Protein AF-A0A2R5EAQ7-F1 (afdb_monomer)

Foldseek 3Di:
DVPVVLVVLLVVLVVLLVQLVVQLVVLVVCCVVPVVVSVVSNVVSVVSNVSSVVSNVVSVVCVVVPCPDDD

pLDDT: mean 77.63, std 9.93, range [43.16, 88.5]

Sequence (71 aa):
MTLLLRLAGLGAGGFLAVAGLASLILGFAALGDHPERGIQVLLLSLLIAAAGGWMLWETYRSWRNGRTPKP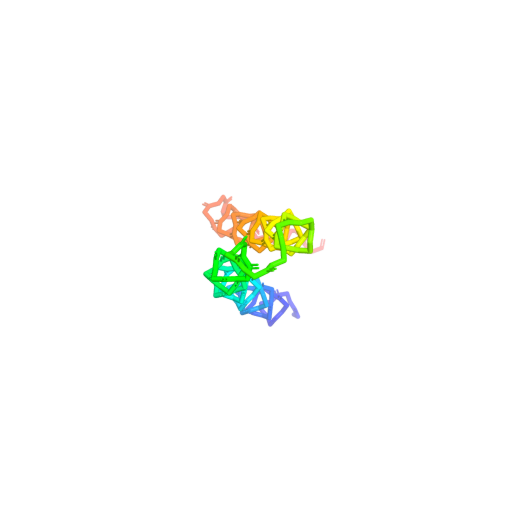

Solvent-accessible surface area (backbone atoms only — not comparable to full-atom values): 3620 Å² total; per-residue (Å²): 126,67,66,65,55,50,53,50,46,46,52,51,14,49,50,35,26,53,51,14,51,54,40,33,55,50,14,59,62,37,36,77,83,37,52,74,59,12,51,52,40,31,54,52,16,48,53,39,22,49,51,10,47,51,45,37,47,52,51,48,48,45,59,73,67,64,62,69,78,78,131

Secondary structure (DSSP, 8-state):
-HHHHHHHHHHHHHHHHHHHHHHHHHHHHHTTT-HHHHHHHHHHHHHHHHHHHHHHHHHHHHHHTT-PPP-

Mean predicted aligned error: 8.35 Å

Nearest PDB structures (foldseek):
  6grj-assembly1_B  TM=8.758E-01  e=2.067E-01  Aeromonas hydrophila
  6h2f-assembly1_J  TM=8.825E-01  e=6.430E-01  Aeromonas hydrophila subsp. hydrophila AL09-71
  7a0g-assembly1_JJJ  TM=9.205E-01  e=1.101E+00  Serratia marcescens
  7nsu-assembly1_D  TM=7.920E-01  e=1.884E+00  Escherichia coli
  2ysu-assembly1_B  TM=7.790E-01  e=2.000E+00  Escherichia coli

Structure (mmCIF, N/CA/C/O backbone):
data_AF-A0A2R5EAQ7-F1
#
_entry.id   AF-A0A2R5EAQ7-F1
#
loop_
_atom_site.group_PDB
_atom_site.id
_atom_site.type_symbol
_atom_site.label_atom_id
_atom_site.label_alt_id
_atom_site.label_comp_id
_atom_site.label_asym_id
_atom_site.label_entity_id
_atom_site.label_seq_id
_atom_site.pdbx_PDB_ins_code
_atom_site.Cartn_x
_atom_site.Cartn_y
_atom_site.Cartn_z
_atom_site.occupancy
_atom_site.B_iso_or_equiv
_atom_site.auth_seq_id
_atom_site.auth_comp_id
_atom_site.auth_asym_id
_atom_site.auth_atom_id
_atom_site.pdbx_PDB_model_num
ATOM 1 N N . MET A 1 1 ? -25.547 2.712 12.036 1.00 43.16 1 MET A N 1
ATOM 2 C CA . MET A 1 1 ? -24.989 3.181 10.742 1.00 43.16 1 MET A CA 1
ATOM 3 C C . MET A 1 1 ? -23.454 3.135 10.654 1.00 43.16 1 MET A C 1
ATOM 5 O O . MET A 1 1 ? -22.916 3.287 9.569 1.00 43.16 1 MET A O 1
ATOM 9 N N . THR A 1 2 ? -22.723 2.844 11.734 1.00 64.31 2 THR A N 1
ATOM 10 C CA . THR A 1 2 ? -21.244 2.893 11.771 1.00 64.31 2 THR A CA 1
ATOM 11 C C . THR A 1 2 ? -20.527 1.619 11.298 1.00 64.31 2 THR A C 1
ATOM 13 O O . THR A 1 2 ? -19.352 1.674 10.947 1.00 64.31 2 THR A O 1
ATOM 16 N N . LEU A 1 3 ? -21.210 0.470 11.253 1.00 63.75 3 LEU A N 1
ATOM 17 C CA . LEU A 1 3 ? -20.601 -0.825 10.905 1.00 63.75 3 LEU A CA 1
ATOM 18 C C . LEU A 1 3 ? -20.415 -1.005 9.386 1.00 63.75 3 LEU A C 1
ATOM 20 O O . LEU A 1 3 ? -19.368 -1.471 8.945 1.00 63.75 3 LEU A O 1
ATOM 24 N N . LEU A 1 4 ? -21.383 -0.530 8.592 1.00 69.06 4 LEU A N 1
ATOM 25 C CA . LEU A 1 4 ? -21.308 -0.514 7.125 1.00 69.06 4 LEU A CA 1
ATOM 26 C C . LEU A 1 4 ? -20.192 0.412 6.617 1.00 69.06 4 LEU A C 1
ATOM 28 O O . LEU A 1 4 ? -19.456 0.033 5.713 1.00 69.06 4 LEU A O 1
ATOM 32 N N . LEU A 1 5 ? -19.997 1.578 7.248 1.00 70.19 5 LEU A N 1
ATOM 33 C CA . LEU A 1 5 ? -18.901 2.498 6.913 1.00 70.19 5 LEU A CA 1
ATOM 34 C C . LEU A 1 5 ? -17.516 1.901 7.210 1.00 70.19 5 LEU A C 1
ATOM 36 O O . LEU A 1 5 ? -16.578 2.115 6.448 1.00 70.19 5 LEU A O 1
ATOM 40 N N . ARG A 1 6 ? -17.383 1.125 8.293 1.00 66.56 6 ARG A N 1
ATOM 41 C CA . ARG A 1 6 ? -16.134 0.428 8.637 1.00 66.56 6 ARG A CA 1
ATOM 42 C C . ARG A 1 6 ? -15.803 -0.681 7.643 1.00 66.56 6 ARG A C 1
ATOM 44 O O . ARG A 1 6 ? -14.651 -0.785 7.242 1.00 66.56 6 ARG A O 1
ATOM 51 N N . LEU A 1 7 ? -16.796 -1.469 7.225 1.00 73.00 7 LEU A N 1
ATOM 52 C CA . LEU A 1 7 ? -16.625 -2.505 6.200 1.00 73.00 7 LEU A CA 1
ATOM 53 C C . LEU A 1 7 ? -16.281 -1.900 4.834 1.00 73.00 7 LEU A C 1
ATOM 55 O O . LEU A 1 7 ? -15.369 -2.386 4.171 1.00 73.00 7 LEU A O 1
ATOM 59 N N . ALA A 1 8 ? -16.945 -0.806 4.453 1.00 75.19 8 ALA A N 1
ATOM 60 C CA . ALA A 1 8 ? -16.610 -0.060 3.244 1.00 75.19 8 ALA A CA 1
ATOM 61 C C . ALA A 1 8 ? -15.180 0.507 3.302 1.00 75.19 8 ALA A C 1
ATOM 63 O O . ALA A 1 8 ? -14.443 0.399 2.327 1.00 75.19 8 ALA A O 1
ATOM 64 N N . GLY A 1 9 ? -14.753 1.041 4.454 1.00 70.50 9 GLY A N 1
ATOM 65 C CA . GLY A 1 9 ? -13.387 1.530 4.668 1.00 70.50 9 GLY A CA 1
ATOM 66 C C . GLY A 1 9 ? -12.321 0.429 4.627 1.00 70.50 9 GLY A C 1
ATOM 67 O O . GLY A 1 9 ? -11.268 0.627 4.028 1.00 70.50 9 GLY A O 1
ATOM 68 N N . LEU A 1 10 ? -12.607 -0.748 5.195 1.00 74.94 10 LEU A N 1
ATOM 69 C CA . LEU A 1 10 ? -11.737 -1.931 5.135 1.00 74.94 10 LEU A CA 1
ATOM 70 C C . LEU A 1 10 ? -11.602 -2.455 3.700 1.00 74.94 10 LEU A C 1
ATOM 72 O O . LEU A 1 10 ? -10.496 -2.753 3.258 1.00 74.94 10 LEU A O 1
ATOM 76 N N . GLY A 1 11 ? -12.718 -2.517 2.967 1.00 79.31 11 GLY A N 1
ATOM 77 C CA . GLY A 1 11 ? -12.739 -2.913 1.561 1.00 79.31 11 GLY A CA 1
ATOM 78 C C . GLY A 1 11 ? -11.990 -1.927 0.666 1.00 79.31 11 GLY A C 1
ATOM 79 O O . GLY A 1 11 ? -11.147 -2.341 -0.124 1.00 79.31 11 GLY A O 1
ATOM 80 N N . ALA A 1 12 ? -12.230 -0.623 0.830 1.00 78.50 12 ALA A N 1
ATOM 81 C CA . ALA A 1 12 ? -11.550 0.421 0.066 1.00 78.50 12 ALA A CA 1
ATOM 82 C C . ALA A 1 12 ? -10.047 0.486 0.381 1.00 78.50 12 ALA A C 1
ATOM 84 O O . ALA A 1 12 ? -9.233 0.546 -0.537 1.00 78.50 12 ALA A O 1
ATOM 85 N N . GLY A 1 13 ? -9.665 0.415 1.661 1.00 76.69 13 GLY A N 1
ATOM 86 C CA . GLY A 1 13 ? -8.262 0.396 2.083 1.00 76.69 13 GLY A CA 1
ATOM 87 C C . GLY A 1 13 ? -7.522 -0.853 1.597 1.00 76.69 13 GLY A C 1
ATOM 88 O O . GLY A 1 13 ? -6.411 -0.749 1.082 1.00 76.69 13 GLY A O 1
ATOM 89 N N . GLY A 1 14 ? -8.166 -2.022 1.684 1.00 80.94 14 GLY A N 1
ATOM 90 C CA . GLY A 1 14 ? -7.662 -3.277 1.125 1.00 80.94 14 GLY A CA 1
ATOM 91 C C . GLY A 1 14 ? -7.453 -3.205 -0.383 1.00 80.94 14 GLY A C 1
ATOM 92 O O . GLY A 1 14 ? -6.373 -3.525 -0.875 1.00 80.94 14 GLY A O 1
ATOM 93 N N . PHE A 1 15 ? -8.457 -2.721 -1.114 1.00 83.38 15 PHE A N 1
ATOM 94 C CA . PHE A 1 15 ? -8.379 -2.556 -2.561 1.00 83.38 15 PHE A CA 1
ATOM 95 C C . PHE A 1 15 ? -7.260 -1.591 -2.971 1.00 83.38 15 PHE A C 1
ATOM 97 O O . PHE A 1 15 ? -6.472 -1.916 -3.854 1.00 83.38 15 PHE A O 1
ATOM 104 N N . LEU A 1 16 ? -7.133 -0.444 -2.294 1.00 82.69 16 LEU A N 1
ATOM 105 C CA . 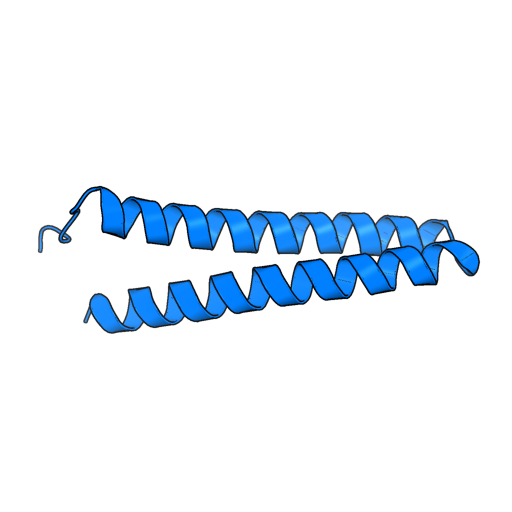LEU A 1 16 ? -6.065 0.528 -2.547 1.00 82.69 16 LEU A CA 1
ATOM 106 C C . LEU A 1 16 ? -4.674 -0.042 -2.262 1.00 82.69 16 LEU A C 1
ATOM 108 O O . LEU A 1 16 ? -3.748 0.211 -3.030 1.00 82.69 16 LEU A O 1
ATOM 112 N N . ALA A 1 17 ? -4.521 -0.836 -1.201 1.00 79.25 17 ALA A N 1
ATOM 113 C CA . ALA A 1 17 ? -3.251 -1.482 -0.890 1.00 79.25 17 ALA A CA 1
ATOM 114 C C . ALA A 1 17 ? -2.844 -2.480 -1.986 1.00 79.25 17 ALA A C 1
ATOM 116 O O . ALA A 1 17 ? -1.709 -2.439 -2.458 1.00 79.25 17 ALA A O 1
ATOM 117 N N . VAL A 1 18 ? -3.775 -3.329 -2.438 1.00 85.44 18 VAL A N 1
ATOM 118 C CA . VAL A 1 18 ? -3.522 -4.308 -3.511 1.00 85.44 18 VAL A CA 1
ATOM 119 C C . VAL A 1 18 ? -3.261 -3.608 -4.847 1.00 85.44 18 VAL A C 1
ATOM 121 O O . VAL A 1 18 ? -2.309 -3.953 -5.544 1.00 85.44 18 VAL A O 1
ATOM 124 N N . ALA A 1 19 ? -4.060 -2.595 -5.187 1.00 84.38 19 ALA A N 1
ATOM 125 C CA . ALA A 1 19 ? -3.894 -1.812 -6.408 1.00 84.38 19 ALA A CA 1
ATOM 126 C C . ALA A 1 19 ? -2.559 -1.051 -6.425 1.00 84.38 19 ALA A C 1
ATOM 128 O O . ALA A 1 19 ? -1.868 -1.053 -7.442 1.00 84.38 19 ALA A O 1
ATOM 129 N N . GLY A 1 20 ? -2.155 -0.458 -5.297 1.00 82.94 20 GLY A N 1
ATOM 130 C CA . GLY A 1 20 ? -0.855 0.196 -5.148 1.00 82.94 20 GLY A CA 1
ATOM 131 C C . GLY A 1 20 ? 0.311 -0.775 -5.341 1.00 82.94 20 GLY A C 1
ATOM 132 O O . GLY A 1 20 ? 1.264 -0.451 -6.045 1.00 82.94 20 GLY A O 1
ATOM 133 N N . LEU A 1 21 ? 0.211 -1.992 -4.796 1.00 85.12 21 LEU A N 1
ATOM 134 C CA . LEU A 1 21 ? 1.211 -3.053 -4.969 1.00 85.12 21 LEU A CA 1
ATOM 135 C C . LEU A 1 21 ? 1.312 -3.529 -6.425 1.00 85.12 21 LEU A C 1
ATOM 137 O O . LEU A 1 21 ? 2.412 -3.645 -6.960 1.00 85.12 21 LEU A O 1
ATOM 141 N N . ALA A 1 22 ? 0.175 -3.746 -7.089 1.00 85.31 22 ALA A N 1
ATOM 142 C CA . ALA A 1 22 ? 0.138 -4.110 -8.505 1.00 85.31 22 ALA A CA 1
ATOM 143 C C . ALA A 1 22 ? 0.714 -2.994 -9.397 1.00 85.31 22 ALA A C 1
ATOM 145 O O . ALA A 1 22 ? 1.483 -3.259 -10.321 1.00 85.31 22 ALA A O 1
ATOM 146 N N . SER A 1 23 ? 0.398 -1.737 -9.079 1.00 83.38 23 SER A N 1
ATOM 147 C CA . SER A 1 23 ? 0.935 -0.562 -9.769 1.00 83.38 23 SER A CA 1
ATOM 148 C C . SER A 1 23 ? 2.449 -0.410 -9.563 1.00 83.38 23 SER A C 1
ATOM 150 O O . SER A 1 23 ? 3.161 -0.025 -10.485 1.00 83.38 23 SER A O 1
ATOM 152 N N . LEU A 1 24 ? 2.971 -0.793 -8.393 1.00 83.62 24 LEU A N 1
ATOM 153 C CA . LEU A 1 24 ? 4.408 -0.844 -8.101 1.00 83.62 24 LEU A CA 1
ATOM 154 C C . LEU A 1 24 ? 5.147 -1.834 -9.015 1.00 83.62 24 LEU A C 1
ATOM 156 O O . LEU A 1 24 ? 6.224 -1.514 -9.516 1.00 83.62 24 LEU A O 1
ATOM 160 N N . ILE A 1 25 ? 4.550 -3.002 -9.275 1.00 84.94 25 ILE A N 1
ATOM 161 C CA . ILE A 1 25 ? 5.099 -4.013 -10.195 1.00 84.94 25 ILE A CA 1
ATOM 162 C C . ILE A 1 25 ? 5.140 -3.463 -11.629 1.00 84.94 25 ILE A C 1
ATOM 164 O O . ILE A 1 25 ? 6.157 -3.582 -12.310 1.00 84.94 25 ILE A O 1
ATOM 168 N N . LEU A 1 26 ? 4.063 -2.803 -12.067 1.00 81.00 26 LEU A N 1
ATOM 169 C CA . LEU A 1 26 ? 3.996 -2.134 -13.372 1.00 81.00 26 LEU A CA 1
ATOM 170 C C . LEU A 1 26 ? 5.005 -0.983 -13.496 1.00 81.00 26 LEU A C 1
ATOM 172 O O . LEU A 1 26 ? 5.654 -0.851 -14.530 1.00 81.00 26 LEU A O 1
ATOM 176 N N . GLY A 1 27 ? 5.180 -0.179 -12.444 1.00 78.56 27 GLY A N 1
ATOM 177 C CA . GLY A 1 27 ? 6.175 0.894 -12.398 1.00 78.56 27 GLY A CA 1
ATOM 178 C C . GLY A 1 27 ? 7.609 0.372 -12.500 1.00 78.56 27 GLY A C 1
ATOM 179 O O . GLY A 1 27 ? 8.425 0.960 -13.207 1.00 78.56 27 GLY A O 1
ATOM 180 N N . PHE A 1 28 ? 7.898 -0.769 -11.865 1.00 81.56 28 PHE A N 1
ATOM 181 C CA . PHE A 1 28 ? 9.182 -1.460 -12.006 1.00 81.56 28 PHE A CA 1
ATOM 182 C C . PHE A 1 28 ? 9.419 -1.965 -13.432 1.00 81.56 28 PHE A C 1
ATOM 184 O O . PHE A 1 28 ? 10.518 -1.807 -13.955 1.00 81.56 28 PHE A O 1
ATOM 191 N N . ALA A 1 29 ? 8.394 -2.527 -14.079 1.00 81.31 29 ALA A N 1
ATOM 192 C CA . ALA A 1 29 ? 8.485 -2.950 -15.476 1.00 81.31 29 ALA A CA 1
ATOM 193 C C . ALA A 1 29 ? 8.711 -1.756 -16.425 1.00 81.31 29 ALA A C 1
ATOM 195 O O . ALA A 1 29 ? 9.548 -1.828 -17.319 1.00 81.31 29 ALA A O 1
ATOM 196 N N . ALA A 1 30 ? 8.034 -0.628 -16.185 1.00 76.81 30 ALA A N 1
ATOM 197 C CA . ALA A 1 30 ? 8.164 0.593 -16.986 1.00 76.81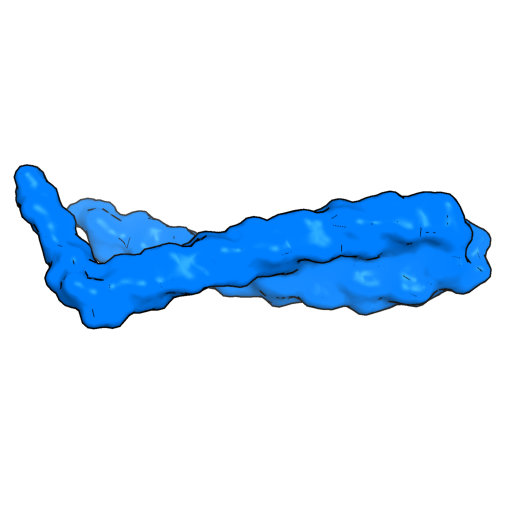 30 ALA A CA 1
ATOM 198 C C . ALA A 1 30 ? 9.512 1.322 -16.811 1.00 76.81 30 ALA A C 1
ATOM 200 O O . ALA A 1 30 ? 9.864 2.170 -17.635 1.00 76.81 30 ALA A O 1
ATOM 201 N N . LEU A 1 31 ? 10.273 1.000 -15.759 1.00 77.44 31 LEU A N 1
ATOM 202 C CA . LEU A 1 31 ? 11.588 1.588 -15.490 1.00 77.44 31 LEU A CA 1
ATOM 203 C C . LEU A 1 31 ? 12.613 1.264 -16.589 1.00 77.44 31 LEU A C 1
ATOM 205 O O . LEU A 1 31 ? 13.534 2.049 -16.801 1.00 77.44 31 LEU A O 1
ATOM 209 N N . GLY A 1 32 ? 12.447 0.122 -17.269 1.00 76.19 32 GLY A N 1
ATOM 210 C CA . GLY A 1 32 ? 13.341 -0.331 -18.337 1.00 76.19 32 GLY A CA 1
ATOM 211 C C . GLY A 1 32 ? 13.224 0.486 -19.625 1.00 76.19 32 GLY A C 1
ATOM 212 O O . GLY A 1 32 ? 14.241 0.786 -20.242 1.00 76.19 32 GLY A O 1
ATOM 213 N N . ASP A 1 33 ? 12.008 0.894 -19.996 1.00 80.56 33 ASP A N 1
ATOM 214 C CA . ASP A 1 33 ? 11.758 1.624 -21.247 1.00 80.56 33 ASP A CA 1
ATOM 215 C C . ASP A 1 33 ? 11.821 3.147 -21.060 1.00 80.56 33 ASP A C 1
ATOM 217 O O . ASP A 1 33 ? 12.332 3.880 -21.911 1.00 80.56 33 ASP A O 1
ATOM 221 N N . HIS A 1 34 ? 11.302 3.650 -19.934 1.00 84.25 34 HIS A N 1
ATOM 222 C CA . HIS A 1 34 ? 11.184 5.083 -19.665 1.00 84.25 34 HIS A CA 1
ATOM 223 C C . HIS A 1 34 ? 11.508 5.399 -18.196 1.00 84.25 34 HIS A C 1
ATOM 225 O O . HIS A 1 34 ? 10.587 5.533 -17.384 1.00 84.25 34 HIS A O 1
ATOM 231 N N . PRO A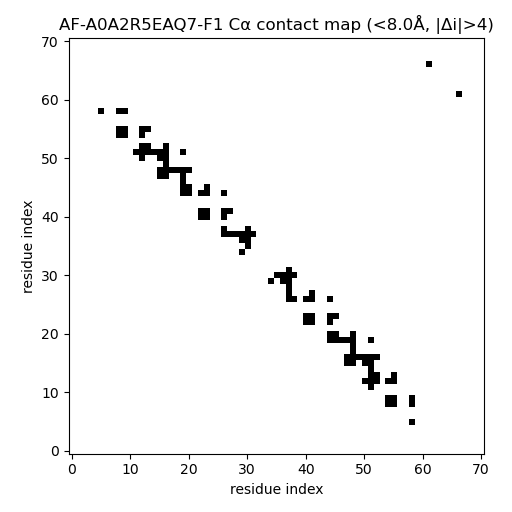 1 35 ? 12.792 5.583 -17.836 1.00 79.50 35 PRO A N 1
ATOM 232 C CA . PRO A 1 35 ? 13.224 5.674 -16.440 1.00 79.50 35 PRO A CA 1
ATOM 233 C C . PRO A 1 35 ? 12.572 6.834 -15.673 1.00 79.50 35 PRO A C 1
ATOM 235 O O . PRO A 1 35 ? 12.124 6.644 -14.545 1.00 79.50 35 PRO A O 1
ATOM 238 N N . GLU A 1 36 ? 12.420 8.014 -16.284 1.00 85.12 36 GLU A N 1
ATOM 239 C CA . GLU A 1 36 ? 11.773 9.161 -15.626 1.00 85.12 36 GLU A CA 1
ATOM 240 C C . GLU A 1 36 ? 10.289 8.908 -15.319 1.00 85.12 36 GLU A C 1
ATOM 242 O O . GLU A 1 36 ? 9.811 9.212 -14.224 1.00 85.12 36 GLU A O 1
ATOM 247 N N . ARG A 1 37 ? 9.555 8.306 -16.264 1.00 79.75 37 ARG A N 1
ATOM 248 C CA . ARG A 1 37 ? 8.134 7.974 -16.079 1.00 79.75 37 ARG A CA 1
ATOM 249 C C . ARG A 1 37 ? 7.961 6.806 -15.112 1.00 79.75 37 ARG A C 1
ATOM 251 O O . ARG A 1 37 ? 7.070 6.854 -14.270 1.00 79.75 37 ARG A O 1
ATOM 258 N N . GLY A 1 38 ? 8.827 5.796 -15.181 1.00 81.38 38 GLY A N 1
ATOM 259 C CA . GLY A 1 38 ? 8.824 4.666 -14.255 1.00 81.38 38 GLY A CA 1
ATOM 260 C C . GLY A 1 38 ? 9.053 5.103 -12.805 1.00 81.38 38 GLY A C 1
ATOM 261 O O . GLY A 1 38 ? 8.328 4.654 -11.921 1.00 81.38 38 GLY A O 1
ATOM 262 N N . ILE A 1 39 ? 9.968 6.052 -12.554 1.00 86.44 39 ILE A N 1
ATOM 263 C CA . ILE A 1 39 ? 10.190 6.624 -11.213 1.00 86.44 39 ILE A CA 1
ATOM 264 C C . ILE A 1 39 ? 8.948 7.377 -10.718 1.00 86.44 39 ILE A C 1
ATOM 266 O O . ILE A 1 39 ? 8.543 7.199 -9.570 1.00 86.44 39 ILE A O 1
ATOM 270 N N . GLN A 1 40 ? 8.310 8.187 -11.569 1.00 86.38 40 GLN A N 1
ATOM 271 C CA . GLN A 1 40 ? 7.077 8.895 -11.200 1.00 86.38 40 GLN A CA 1
ATOM 272 C C . GLN A 1 40 ? 5.944 7.923 -10.849 1.00 86.38 40 GLN A C 1
ATOM 274 O O . GLN A 1 40 ? 5.277 8.092 -9.826 1.00 86.38 40 GLN A O 1
ATOM 279 N N . VAL A 1 41 ? 5.756 6.877 -11.658 1.00 83.25 41 VAL A N 1
ATOM 280 C CA . VAL A 1 41 ? 4.755 5.831 -11.409 1.00 83.25 41 VAL A CA 1
ATOM 281 C C . VAL A 1 41 ? 5.085 5.062 -10.132 1.00 83.25 41 VAL A C 1
ATOM 283 O O . VAL A 1 41 ? 4.180 4.790 -9.347 1.00 83.25 41 VAL A O 1
ATOM 286 N N . LEU A 1 42 ? 6.358 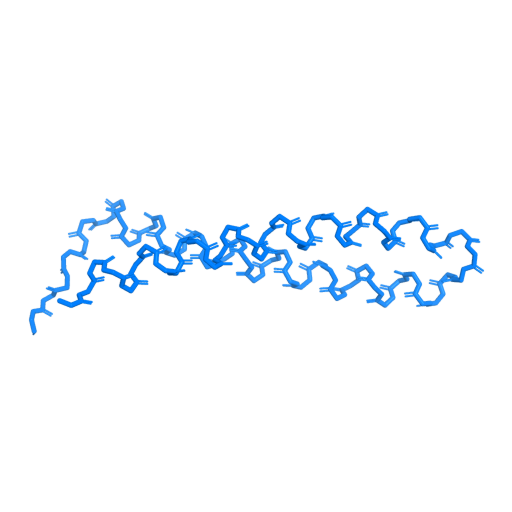4.762 -9.868 1.00 86.38 42 LEU A N 1
ATOM 287 C CA . LEU A 1 42 ? 6.798 4.119 -8.628 1.00 86.38 42 LEU A CA 1
ATOM 288 C C . LEU A 1 42 ? 6.482 4.964 -7.396 1.00 86.38 42 LEU A C 1
ATOM 290 O O . LEU A 1 42 ? 5.900 4.447 -6.445 1.00 86.38 42 LEU A O 1
ATOM 294 N N . LEU A 1 43 ? 6.820 6.255 -7.416 1.00 87.50 43 LEU A N 1
ATOM 295 C CA . LEU A 1 43 ? 6.539 7.172 -6.310 1.00 87.50 43 LEU A CA 1
ATOM 296 C C . LEU A 1 43 ? 5.035 7.301 -6.059 1.00 87.50 43 LEU A C 1
ATOM 298 O O . LEU A 1 43 ? 4.592 7.210 -4.915 1.00 87.50 43 LEU A O 1
ATOM 302 N N . LEU A 1 44 ? 4.237 7.449 -7.118 1.00 85.94 44 LEU A N 1
ATOM 303 C CA . LEU A 1 44 ? 2.781 7.514 -7.004 1.00 85.94 44 LEU A CA 1
ATOM 304 C C . LEU A 1 44 ? 2.202 6.206 -6.445 1.00 85.94 44 LEU A C 1
ATOM 306 O O . LEU A 1 44 ? 1.369 6.228 -5.540 1.00 85.94 44 LEU A O 1
ATOM 310 N N . SER A 1 45 ? 2.680 5.064 -6.939 1.00 84.81 45 SER A N 1
ATOM 311 C CA . SER A 1 45 ? 2.257 3.735 -6.484 1.00 84.81 45 SER A CA 1
ATOM 312 C C . SER A 1 45 ? 2.609 3.504 -5.017 1.00 84.81 45 SER A C 1
ATOM 314 O O . SER A 1 45 ? 1.801 2.958 -4.266 1.00 84.81 45 SER A O 1
ATOM 316 N N . LEU A 1 46 ? 3.780 3.978 -4.585 1.00 87.44 46 LEU A N 1
ATOM 317 C CA . LEU A 1 46 ? 4.218 3.930 -3.195 1.00 87.44 46 LEU A CA 1
ATOM 318 C C . LEU A 1 46 ? 3.304 4.767 -2.293 1.00 87.44 46 LEU A C 1
ATOM 320 O O . LEU A 1 46 ? 2.900 4.294 -1.234 1.00 87.44 46 LEU A O 1
ATOM 324 N N . LEU A 1 47 ? 2.931 5.979 -2.720 1.00 88.50 47 LEU A N 1
ATOM 325 C CA . LEU A 1 47 ? 1.999 6.836 -1.982 1.00 88.50 47 LEU A CA 1
ATOM 326 C C . LEU A 1 47 ? 0.614 6.191 -1.849 1.00 88.50 47 LEU A C 1
ATOM 328 O O . LEU A 1 47 ? 0.033 6.205 -0.765 1.00 88.50 47 LEU A O 1
A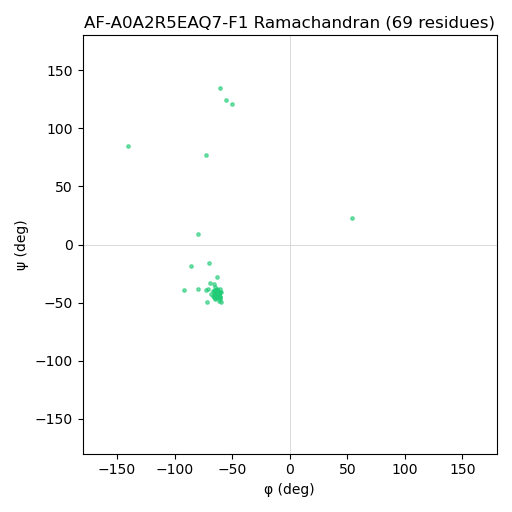TOM 332 N N . ILE A 1 48 ? 0.104 5.582 -2.923 1.00 85.56 48 ILE A N 1
ATOM 333 C CA . ILE A 1 48 ? -1.187 4.879 -2.918 1.00 85.56 48 ILE A CA 1
ATOM 334 C C . ILE A 1 48 ? -1.137 3.661 -1.989 1.00 85.56 48 ILE A C 1
ATOM 336 O O . ILE A 1 48 ? -2.034 3.479 -1.163 1.00 85.56 48 ILE A O 1
ATOM 340 N N . ALA A 1 49 ? -0.076 2.854 -2.073 1.00 83.50 49 ALA A N 1
ATOM 341 C CA . ALA A 1 49 ? 0.114 1.695 -1.206 1.00 83.50 49 ALA A CA 1
ATOM 342 C C . ALA A 1 49 ? 0.235 2.106 0.272 1.00 83.50 49 ALA A C 1
ATOM 344 O O . ALA A 1 49 ? -0.393 1.490 1.135 1.00 83.50 49 ALA A O 1
ATOM 345 N N . ALA A 1 50 ? 0.978 3.178 0.567 1.00 86.56 50 ALA A N 1
ATOM 346 C CA . ALA A 1 50 ? 1.113 3.726 1.913 1.00 86.56 50 ALA A CA 1
ATOM 347 C C . ALA A 1 50 ? -0.225 4.252 2.455 1.00 86.56 50 ALA A C 1
ATOM 349 O O . ALA A 1 50 ? -0.572 3.966 3.601 1.00 86.56 50 ALA A O 1
ATOM 350 N N . ALA A 1 51 ? -1.010 4.956 1.634 1.00 85.06 51 ALA A N 1
ATOM 351 C CA . ALA A 1 51 ? -2.342 5.426 2.007 1.00 85.06 51 ALA A CA 1
ATOM 352 C C . ALA A 1 51 ? -3.306 4.259 2.282 1.00 85.06 51 ALA A C 1
ATOM 354 O O . ALA A 1 51 ? -3.992 4.256 3.305 1.00 85.06 51 ALA A O 1
ATOM 355 N N . GLY A 1 52 ? -3.316 3.234 1.421 1.00 83.75 52 GLY A N 1
ATOM 356 C CA . GLY A 1 52 ? -4.108 2.016 1.624 1.00 83.75 52 GLY A CA 1
ATOM 357 C C . GLY A 1 52 ? -3.714 1.271 2.903 1.00 83.75 52 GLY A C 1
ATOM 358 O O . GLY A 1 52 ? -4.575 0.915 3.710 1.00 83.75 52 GLY A O 1
ATOM 359 N N . GLY A 1 53 ? -2.408 1.110 3.141 1.00 84.25 53 GLY A N 1
ATOM 360 C CA . GLY A 1 53 ? -1.862 0.498 4.354 1.00 84.25 53 GLY A CA 1
ATOM 361 C C . GLY A 1 53 ? -2.196 1.280 5.626 1.00 84.25 53 GLY A C 1
ATOM 362 O O . GLY A 1 53 ? -2.615 0.686 6.618 1.00 84.25 53 GLY A O 1
ATOM 363 N N . TRP A 1 54 ? -2.091 2.611 5.595 1.00 85.19 54 TRP A N 1
ATOM 364 C CA . TRP A 1 54 ? -2.483 3.482 6.706 1.00 85.19 54 TRP A CA 1
ATOM 365 C C . TRP A 1 54 ? -3.974 3.354 7.037 1.00 85.19 54 TRP A C 1
ATOM 367 O O . TRP A 1 54 ? -4.362 3.230 8.198 1.00 85.19 54 TRP A O 1
ATOM 377 N N . MET A 1 55 ? -4.823 3.336 6.010 1.00 80.38 55 MET A N 1
ATOM 378 C CA . MET A 1 55 ? -6.272 3.221 6.159 1.00 80.38 55 MET A CA 1
ATOM 379 C C . MET A 1 55 ? -6.685 1.850 6.726 1.00 80.38 55 MET A C 1
ATOM 381 O O . MET A 1 55 ? -7.543 1.770 7.613 1.00 80.38 55 MET A O 1
ATOM 385 N N . LEU A 1 56 ? -6.024 0.773 6.285 1.00 81.38 56 LEU A N 1
ATOM 386 C CA . LEU A 1 56 ? -6.145 -0.562 6.882 1.00 81.38 56 LEU A CA 1
ATOM 387 C C . LEU A 1 56 ? -5.687 -0.576 8.341 1.00 81.38 56 LEU A C 1
ATOM 389 O O . LEU A 1 56 ? -6.384 -1.128 9.193 1.00 81.38 56 LEU A O 1
ATOM 393 N N . TRP A 1 57 ? -4.545 0.049 8.635 1.00 83.06 57 TRP A N 1
ATOM 394 C CA . TRP A 1 57 ? -3.988 0.119 9.982 1.00 83.06 57 TRP A CA 1
ATOM 395 C C . TRP A 1 57 ? -4.931 0.832 10.948 1.00 83.06 57 TRP A C 1
ATOM 397 O O . TRP A 1 57 ? -5.221 0.290 12.014 1.00 83.06 57 TRP A O 1
ATOM 407 N N . GLU A 1 58 ? -5.489 1.985 10.572 1.00 83.31 58 GLU A N 1
ATOM 408 C CA . GLU A 1 58 ? -6.433 2.686 11.445 1.00 83.31 58 GLU A CA 1
ATOM 409 C C . GLU A 1 58 ? -7.756 1.955 11.601 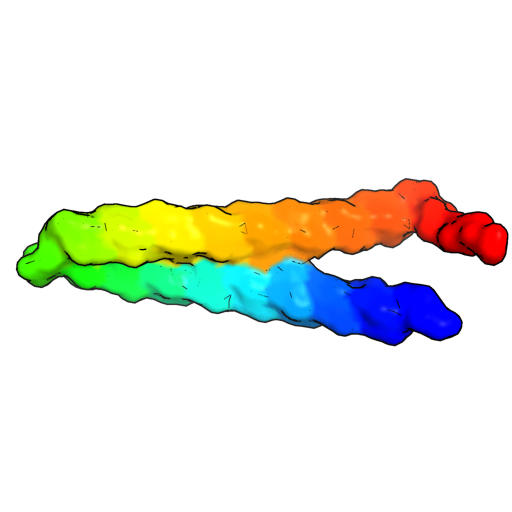1.00 83.31 58 GLU A C 1
ATOM 411 O O . GLU A 1 58 ? -8.329 1.957 12.694 1.00 83.31 58 GLU A O 1
ATOM 416 N N . THR A 1 59 ? -8.212 1.248 10.569 1.00 76.19 59 THR A N 1
ATOM 417 C CA . THR A 1 59 ? -9.399 0.401 10.698 1.00 76.19 59 THR A CA 1
ATOM 418 C C . THR A 1 59 ? -9.134 -0.762 11.657 1.00 76.19 59 THR A C 1
ATOM 420 O O . THR A 1 59 ? -9.921 -0.990 12.580 1.00 76.19 59 THR A O 1
ATOM 423 N N . TYR A 1 60 ? -7.987 -1.433 11.524 1.00 79.62 60 TYR A N 1
ATOM 424 C CA . TYR A 1 60 ? -7.546 -2.500 12.422 1.00 79.62 60 TYR A CA 1
ATOM 425 C C . TYR A 1 60 ? -7.358 -2.003 13.861 1.00 79.62 60 TYR A C 1
ATOM 427 O O . TYR A 1 60 ? -7.837 -2.634 14.801 1.00 79.62 60 TYR A O 1
ATOM 435 N N . ARG A 1 61 ? -6.732 -0.839 14.057 1.00 79.12 61 ARG A N 1
ATOM 436 C CA . ARG A 1 61 ? -6.538 -0.210 15.369 1.00 79.12 61 ARG A CA 1
ATOM 437 C C . ARG A 1 61 ? -7.863 0.190 16.013 1.00 79.12 61 ARG A C 1
ATOM 439 O O . ARG A 1 61 ? -8.031 0.021 17.219 1.00 79.12 61 ARG A O 1
ATOM 446 N N . SER A 1 62 ? -8.807 0.704 15.224 1.00 72.00 62 SER A N 1
ATOM 447 C CA . SER A 1 62 ? -10.173 1.016 15.668 1.00 72.00 62 SER A CA 1
ATOM 448 C C . SER A 1 62 ? -10.894 -0.238 16.168 1.00 72.00 62 SER A C 1
ATOM 450 O O . SER A 1 62 ? -11.595 -0.181 17.179 1.00 72.00 62 SER A O 1
ATOM 452 N N . TRP A 1 63 ? -10.666 -1.374 15.500 1.00 72.19 63 TRP A N 1
ATOM 453 C CA . TRP A 1 63 ? -11.202 -2.681 15.873 1.00 72.19 63 TRP A CA 1
ATOM 454 C C . TRP A 1 63 ? -10.522 -3.254 17.127 1.00 72.19 63 TRP A C 1
ATOM 456 O O . TRP A 1 63 ? -11.205 -3.601 18.087 1.00 72.19 63 TRP A O 1
ATOM 466 N N . ARG A 1 64 ? -9.180 -3.263 17.168 1.00 76.94 64 ARG A N 1
ATOM 467 C CA . ARG A 1 64 ? -8.375 -3.772 18.294 1.00 76.94 64 ARG A CA 1
ATOM 468 C C . ARG A 1 64 ? -8.635 -3.000 19.585 1.00 76.94 64 ARG A C 1
ATOM 470 O O . ARG A 1 64 ? -8.769 -3.601 20.642 1.00 76.94 64 ARG A O 1
ATOM 477 N N . ASN A 1 65 ? -8.710 -1.673 19.515 1.00 78.12 65 ASN A N 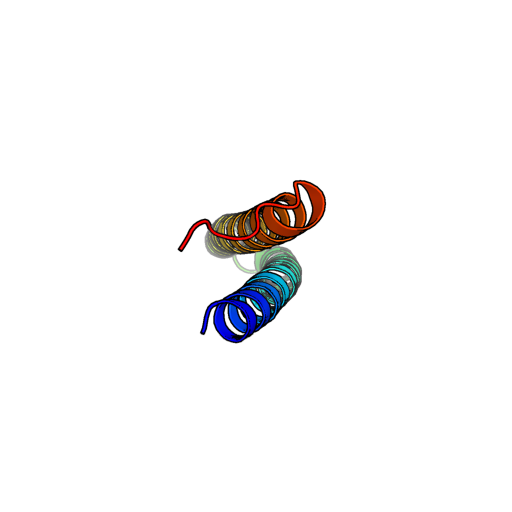1
ATOM 478 C CA . ASN A 1 65 ? -8.848 -0.841 20.711 1.00 78.12 65 ASN A CA 1
ATOM 479 C C . ASN A 1 65 ? -10.283 -0.794 21.250 1.00 78.12 65 ASN A C 1
ATOM 481 O O . ASN A 1 65 ? -10.563 0.043 22.106 1.00 78.12 65 ASN A O 1
ATOM 485 N N . GLY A 1 66 ? -11.198 -1.626 20.733 1.00 61.62 66 GLY A N 1
ATOM 486 C CA . GLY A 1 66 ? -12.563 -1.732 21.244 1.00 61.62 66 GLY A CA 1
ATOM 487 C C . GLY A 1 66 ? -13.295 -0.394 21.295 1.00 61.62 66 GLY A C 1
ATOM 488 O O . GLY A 1 66 ? -14.229 -0.248 22.078 1.00 61.62 66 GLY A O 1
ATOM 489 N N . ARG A 1 67 ? -12.879 0.602 20.491 1.00 60.50 67 ARG A N 1
ATOM 490 C CA . ARG A 1 67 ? -13.549 1.902 20.418 1.00 60.50 67 ARG A CA 1
ATOM 491 C C . ARG A 1 67 ? -14.857 1.689 19.665 1.00 60.50 67 ARG A C 1
ATOM 493 O O . ARG A 1 67 ? -14.986 1.978 18.474 1.00 60.50 67 ARG A O 1
ATOM 500 N N . THR A 1 68 ? -15.833 1.120 20.368 1.00 55.94 68 THR A N 1
ATOM 501 C CA . THR A 1 68 ? -17.243 1.378 20.124 1.00 55.94 68 THR A CA 1
ATOM 502 C C . THR A 1 68 ? -17.387 2.895 20.101 1.00 55.94 68 THR A C 1
ATOM 504 O O . THR A 1 68 ? -16.971 3.545 21.067 1.00 55.94 68 THR A O 1
ATOM 507 N N . PRO A 1 69 ? -17.863 3.485 18.996 1.00 51.16 69 PRO A N 1
ATOM 508 C CA . PRO A 1 69 ? -18.118 4.915 18.969 1.0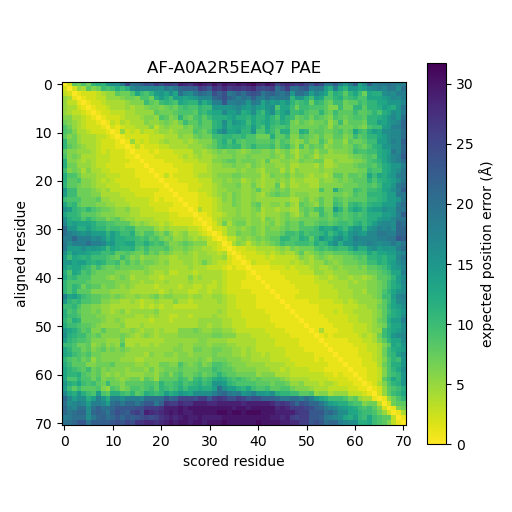0 51.16 69 PRO A CA 1
ATOM 509 C C . PRO A 1 69 ? -19.057 5.229 20.135 1.00 51.16 69 PRO A C 1
ATOM 511 O O . PRO A 1 69 ? -20.100 4.585 20.266 1.00 51.16 69 PRO A O 1
ATOM 514 N N . LYS A 1 70 ? -18.657 6.156 21.016 1.00 50.72 70 LYS A N 1
ATOM 515 C CA . LYS A 1 70 ? -19.645 6.785 21.891 1.00 50.72 70 LYS A CA 1
ATOM 516 C C . LYS A 1 70 ? -20.659 7.483 20.968 1.00 50.72 70 LYS A C 1
ATOM 518 O O . LYS A 1 70 ? -20.209 8.056 19.970 1.00 50.72 70 LYS A O 1
ATOM 523 N N . PRO A 1 71 ? -21.965 7.315 21.241 1.00 49.09 71 PRO A N 1
ATOM 524 C CA . PRO A 1 71 ? -23.040 7.888 20.439 1.00 49.09 71 PRO A CA 1
ATOM 525 C C . PRO A 1 71 ? -22.908 9.405 20.304 1.00 49.09 71 PRO A C 1
ATOM 527 O O . PRO A 1 71 ? -22.344 10.030 21.233 1.00 49.09 71 PRO A O 1
#

Radius of gyration: 15.91 Å; Cα contacts (8 Å, |Δi|>4): 62; chains: 1; bounding box: 38×14×43 Å